Protein AF-A0A6C0JHZ0-F1 (afdb_monomer)

Nearest PDB structures (foldseek):
  8s8e-assembly1_L  TM=6.177E-01  e=4.675E-04  Kluyveromyces lactis NRRL Y-1140
  8y39-assembly1_q  TM=6.077E-01  e=3.899E-04  Staphylococcus aureus
  6xu7-assembly1_AL  TM=5.318E-01  e=2.000E-03  Drosophila melanogaster
  5x8r-assembly1_q  TM=5.947E-01  e=1.026E-02  Spinacia oleracea
  1txy-assembly1_B  TM=5.023E-01  e=8.541E-02  Escherichia coli

Organism: NCBI:txid1070528

Foldseek 3Di:
DDDDPDDDDPVVVPVPDDDPLVVQQVVVLVVVLVCLLVVHDPPQKFKWFFAADPDPQKTWTWAWDFDQDPNDTDIDIDIFIAHEDPSCDDDPVVPFDDDHGWIFMWGQPVDPPHRIYTDHTDDPVSVVSCCVSCVVGDCVRNDGDPVPPQDPVNDDDDPDPPPPPPPPD

InterPro domains:
  IPR012340 Nucleic acid-binding, OB-fold [G3DSA:2.40.50.140] (2-169)

Structure (mmCIF, N/CA/C/O backbone):
data_AF-A0A6C0JHZ0-F1
#
_entry.id   AF-A0A6C0JHZ0-F1
#
loop_
_atom_site.group_PDB
_atom_site.id
_atom_site.type_symbol
_atom_site.label_atom_id
_atom_site.label_alt_id
_atom_site.label_comp_id
_atom_site.label_asym_id
_atom_site.label_entity_id
_atom_site.label_seq_id
_atom_site.pdbx_PDB_ins_code
_atom_site.Cartn_x
_atom_site.Cartn_y
_atom_site.Cartn_z
_atom_site.occupancy
_atom_site.B_iso_or_equiv
_atom_site.auth_seq_id
_atom_site.auth_comp_id
_atom_site.auth_asym_id
_atom_site.auth_atom_id
_atom_site.pdbx_PDB_model_num
ATOM 1 N N . MET A 1 1 ? 53.288 20.118 -14.258 1.00 42.56 1 MET A N 1
ATOM 2 C CA . MET A 1 1 ? 52.007 20.387 -13.566 1.00 42.56 1 MET A CA 1
ATOM 3 C C . MET A 1 1 ? 51.291 19.059 -13.342 1.00 42.56 1 MET A C 1
ATOM 5 O O . MET A 1 1 ? 51.153 18.328 -14.320 1.00 42.56 1 MET A O 1
ATOM 9 N N . PRO A 1 2 ? 50.898 18.695 -12.109 1.00 47.47 2 PRO A N 1
ATOM 10 C CA . PRO A 1 2 ? 50.204 17.434 -11.845 1.00 47.47 2 PRO A CA 1
ATOM 11 C C . PRO A 1 2 ? 48.758 17.511 -12.356 1.00 47.47 2 PRO A C 1
ATOM 13 O O . PRO A 1 2 ? 48.096 18.534 -12.183 1.00 47.47 2 PRO A O 1
ATOM 16 N N . ARG A 1 3 ? 48.266 16.450 -13.009 1.00 51.88 3 ARG A N 1
ATOM 17 C CA . ARG A 1 3 ? 46.873 16.362 -13.479 1.00 51.88 3 ARG A CA 1
ATOM 18 C C . ARG A 1 3 ? 45.949 16.047 -12.304 1.00 51.88 3 ARG A C 1
ATOM 20 O O . ARG A 1 3 ? 46.186 15.097 -11.568 1.00 51.88 3 ARG A O 1
ATOM 27 N N . ASN A 1 4 ? 44.894 16.847 -12.177 1.00 50.31 4 ASN A N 1
ATOM 28 C CA . ASN A 1 4 ? 43.811 16.673 -11.219 1.00 50.31 4 ASN A CA 1
ATOM 29 C C . ASN A 1 4 ? 43.143 15.296 -11.418 1.00 50.31 4 ASN A C 1
ATOM 31 O O . ASN A 1 4 ? 42.523 15.046 -12.450 1.00 50.31 4 ASN A O 1
ATOM 35 N N . THR A 1 5 ? 43.311 14.396 -10.450 1.00 59.06 5 THR A N 1
ATOM 36 C CA . THR A 1 5 ? 42.735 13.040 -10.413 1.00 59.06 5 THR A CA 1
ATOM 37 C C . THR A 1 5 ? 41.364 12.988 -9.737 1.00 59.06 5 THR A C 1
ATOM 39 O O . THR A 1 5 ? 40.782 11.909 -9.617 1.00 59.06 5 THR A O 1
ATOM 42 N N . THR A 1 6 ? 40.799 14.131 -9.338 1.00 57.66 6 THR A N 1
ATOM 43 C CA . THR A 1 6 ? 39.546 14.171 -8.583 1.00 57.66 6 THR A CA 1
ATOM 44 C C . THR A 1 6 ? 38.422 14.801 -9.400 1.00 57.66 6 THR A C 1
ATOM 46 O O . THR A 1 6 ? 38.334 16.013 -9.542 1.00 57.66 6 THR A O 1
ATOM 49 N N . GLY A 1 7 ? 37.541 13.927 -9.897 1.00 58.19 7 GLY A N 1
ATOM 50 C CA . GLY A 1 7 ? 36.092 14.140 -9.924 1.00 58.19 7 GLY A CA 1
ATOM 51 C C . GLY A 1 7 ? 35.540 15.229 -10.845 1.00 58.19 7 GLY A C 1
ATOM 52 O O . GLY A 1 7 ? 35.492 16.397 -10.485 1.00 58.19 7 GLY A O 1
ATOM 53 N N . GLY A 1 8 ? 34.961 14.813 -11.974 1.00 51.97 8 GLY A N 1
ATOM 54 C CA . GLY A 1 8 ? 34.095 15.700 -12.752 1.00 51.97 8 GLY A CA 1
ATOM 55 C C . GLY A 1 8 ? 33.706 15.196 -14.135 1.00 51.97 8 GLY A C 1
ATOM 56 O O . GLY A 1 8 ? 33.714 15.982 -15.072 1.00 51.97 8 GLY A O 1
ATOM 57 N N . SER A 1 9 ? 33.385 13.909 -14.315 1.00 51.22 9 SER A N 1
ATOM 58 C CA . SER A 1 9 ? 32.715 13.490 -15.551 1.00 51.22 9 SER A CA 1
ATOM 59 C C . SER A 1 9 ? 31.204 13.495 -15.321 1.00 51.22 9 SER A C 1
ATOM 61 O O . SER A 1 9 ? 30.687 12.779 -14.461 1.00 51.22 9 SER A O 1
ATOM 63 N N . GLY A 1 10 ? 30.473 14.287 -16.111 1.00 48.72 10 GLY A N 1
ATOM 64 C CA . GLY A 1 10 ? 29.002 14.319 -16.137 1.00 48.72 10 GLY A CA 1
ATOM 65 C C . GLY A 1 10 ? 28.339 12.965 -16.445 1.00 48.72 10 GLY A C 1
ATOM 66 O O . GLY A 1 10 ? 27.123 12.847 -16.402 1.00 48.72 10 GLY A O 1
ATOM 67 N N . HIS A 1 11 ? 29.131 11.919 -16.694 1.00 50.12 11 HIS A N 1
ATOM 68 C CA . HIS A 1 11 ? 28.688 10.531 -16.787 1.00 50.12 11 HIS A CA 1
ATOM 69 C C . HIS A 1 11 ? 28.458 9.857 -15.423 1.00 50.12 11 HIS A C 1
ATOM 71 O O . HIS A 1 11 ? 27.761 8.846 -15.361 1.00 50.12 11 HIS A O 1
ATOM 77 N N . ARG A 1 12 ? 29.015 10.384 -14.320 1.00 50.22 12 ARG A N 1
ATOM 78 C CA . ARG A 1 12 ? 28.807 9.833 -12.964 1.00 50.22 12 ARG A CA 1
ATOM 79 C C . ARG A 1 12 ? 27.620 10.461 -12.228 1.00 50.22 12 ARG A C 1
ATOM 81 O O . ARG A 1 12 ? 27.081 9.823 -11.329 1.00 50.22 12 ARG A O 1
ATOM 88 N N . SER A 1 13 ? 27.187 11.664 -12.613 1.00 50.72 13 SER A N 1
ATOM 89 C CA . SER A 1 13 ? 26.105 12.393 -11.931 1.00 50.72 13 SER A CA 1
ATOM 90 C C . SER A 1 13 ? 24.723 11.761 -12.125 1.00 50.72 13 SER A C 1
ATOM 92 O O . SER A 1 13 ? 23.864 11.912 -11.264 1.00 50.72 13 SER A O 1
ATOM 94 N N . GLN A 1 14 ? 24.514 10.991 -13.199 1.00 53.16 14 GLN A N 1
ATOM 95 C CA . GLN A 1 14 ? 23.257 10.263 -13.420 1.00 53.16 14 GLN A CA 1
ATOM 96 C C . GLN A 1 14 ? 23.182 8.903 -12.712 1.00 53.16 14 GLN A C 1
ATOM 98 O O . GLN A 1 14 ? 22.139 8.255 -12.749 1.00 53.16 14 GLN A O 1
ATOM 103 N N . ARG A 1 15 ? 24.259 8.435 -12.066 1.00 53.78 15 ARG A N 1
ATOM 104 C CA . ARG A 1 15 ? 24.297 7.065 -11.529 1.00 53.78 15 ARG A CA 1
ATOM 105 C C . ARG A 1 15 ? 23.585 6.898 -10.178 1.00 53.78 15 ARG A C 1
ATOM 107 O O . ARG A 1 15 ? 23.255 5.771 -9.837 1.00 53.78 15 ARG A O 1
ATOM 114 N N . ASN A 1 16 ? 23.297 7.997 -9.472 1.00 58.81 16 ASN A N 1
ATOM 115 C CA . ASN A 1 16 ? 22.643 7.995 -8.152 1.00 58.81 16 ASN A CA 1
ATOM 116 C C . ASN A 1 16 ? 21.269 8.692 -8.139 1.00 58.81 16 ASN A C 1
ATOM 118 O O . ASN A 1 16 ? 20.768 9.046 -7.075 1.00 58.81 16 ASN A O 1
ATOM 122 N N . SER A 1 17 ? 20.658 8.948 -9.298 1.00 68.25 17 SER A N 1
ATOM 123 C CA . SER A 1 17 ? 19.322 9.546 -9.324 1.00 68.25 17 SER A CA 1
ATOM 124 C C . SER A 1 17 ? 18.253 8.465 -9.188 1.00 68.25 17 SER A C 1
ATOM 126 O O . SER A 1 17 ? 18.202 7.547 -10.007 1.00 68.25 17 SER A O 1
ATOM 128 N N . GLU A 1 18 ? 17.380 8.610 -8.195 1.00 78.69 18 GLU A N 1
ATOM 129 C CA . GLU A 1 18 ? 16.192 7.774 -8.016 1.00 78.69 18 GLU A CA 1
ATOM 130 C C . GLU A 1 18 ? 15.361 7.736 -9.309 1.00 78.69 18 GLU A C 1
ATOM 132 O O . GLU A 1 18 ? 15.097 8.784 -9.920 1.00 78.69 18 GLU A O 1
ATOM 137 N N . SER A 1 19 ? 14.946 6.541 -9.741 1.00 83.88 19 SER A N 1
ATOM 138 C CA . SER A 1 19 ? 14.165 6.424 -10.968 1.00 83.88 19 SER A CA 1
ATOM 139 C C . SER A 1 19 ? 12.798 7.088 -10.839 1.00 83.88 19 SER A C 1
ATOM 141 O O . SER A 1 19 ? 12.176 7.146 -9.777 1.00 83.88 19 SER A O 1
ATOM 143 N N . ASN A 1 20 ? 12.268 7.543 -11.975 1.00 84.94 20 ASN A N 1
ATOM 144 C CA . ASN A 1 20 ? 10.932 8.138 -12.033 1.00 84.94 20 ASN A CA 1
ATOM 145 C C . ASN A 1 20 ? 9.835 7.189 -11.525 1.00 84.94 20 ASN A C 1
ATOM 147 O O . ASN A 1 20 ? 8.789 7.653 -11.072 1.00 84.94 20 ASN A O 1
ATOM 151 N N . LYS A 1 21 ? 10.056 5.869 -11.592 1.00 85.25 21 LYS A N 1
ATOM 152 C CA . LYS A 1 21 ? 9.122 4.863 -11.077 1.00 85.25 21 LYS A CA 1
ATOM 153 C C . LYS A 1 21 ? 9.071 4.882 -9.557 1.00 85.25 21 LYS A C 1
ATOM 155 O O . LYS A 1 21 ? 7.968 4.945 -9.023 1.00 85.25 21 LYS A O 1
ATOM 160 N N . THR A 1 22 ? 10.223 4.912 -8.894 1.00 88.88 22 THR A N 1
ATOM 161 C CA . THR A 1 22 ? 10.301 5.023 -7.432 1.00 88.88 22 THR A CA 1
ATOM 162 C C . THR A 1 22 ? 9.737 6.353 -6.956 1.00 88.88 22 THR A C 1
ATOM 164 O O . THR A 1 22 ? 8.853 6.350 -6.110 1.00 88.88 22 THR A O 1
ATOM 167 N N . LYS A 1 23 ? 10.084 7.470 -7.611 1.00 89.94 23 LYS A N 1
ATOM 168 C CA . LYS A 1 23 ? 9.500 8.789 -7.301 1.00 89.94 23 LYS A CA 1
ATOM 169 C C . LYS A 1 23 ? 7.978 8.792 -7.398 1.00 89.94 23 LYS A C 1
ATOM 171 O O . LYS A 1 23 ? 7.287 9.286 -6.516 1.00 89.94 23 LYS A O 1
ATOM 176 N N . THR A 1 24 ? 7.446 8.222 -8.480 1.00 90.56 24 THR A N 1
ATOM 177 C CA . THR A 1 24 ? 5.995 8.127 -8.687 1.00 90.56 24 THR A CA 1
ATOM 178 C C . THR A 1 24 ? 5.346 7.217 -7.646 1.00 90.56 24 THR A C 1
ATOM 180 O O . THR A 1 24 ? 4.267 7.535 -7.165 1.00 90.56 24 THR A O 1
ATOM 183 N N . ASN A 1 25 ? 5.980 6.093 -7.309 1.00 92.94 25 ASN A N 1
ATOM 184 C CA . ASN A 1 25 ? 5.518 5.173 -6.273 1.00 92.94 25 ASN A CA 1
ATOM 185 C C . ASN A 1 25 ? 5.468 5.856 -4.901 1.00 92.94 25 ASN A C 1
ATOM 187 O O . ASN A 1 25 ? 4.426 5.836 -4.253 1.00 92.94 25 ASN A O 1
ATOM 191 N N . ASN A 1 26 ? 6.564 6.510 -4.511 1.00 93.50 26 ASN A N 1
ATOM 192 C CA . ASN A 1 26 ? 6.678 7.221 -3.246 1.00 93.50 26 ASN A CA 1
ATOM 193 C C . ASN A 1 26 ? 5.632 8.328 -3.152 1.00 93.50 26 ASN A C 1
ATOM 195 O O . ASN A 1 26 ? 4.918 8.376 -2.163 1.00 93.50 26 ASN A O 1
ATOM 199 N N . LYS A 1 27 ? 5.422 9.093 -4.233 1.00 94.88 27 LYS A N 1
ATOM 200 C CA . LYS A 1 27 ? 4.388 10.132 -4.293 1.00 94.88 27 LYS A CA 1
ATOM 201 C C . LYS A 1 27 ? 2.982 9.620 -3.955 1.00 94.88 27 LYS A C 1
ATOM 203 O O . LYS A 1 27 ? 2.238 10.345 -3.311 1.00 94.88 27 LYS A O 1
ATOM 208 N N . PHE A 1 28 ? 2.597 8.414 -4.388 1.00 94.50 28 PHE A N 1
ATOM 209 C CA . PHE A 1 28 ? 1.278 7.860 -4.040 1.00 94.50 28 PHE A CA 1
ATOM 210 C C . PHE A 1 28 ? 1.153 7.556 -2.548 1.00 94.50 28 PHE A C 1
ATOM 212 O O . PHE A 1 28 ? 0.123 7.856 -1.955 1.00 94.50 28 PHE A O 1
ATOM 219 N N . ASN A 1 29 ? 2.191 6.974 -1.950 1.00 96.00 29 ASN A N 1
ATOM 220 C CA . ASN A 1 29 ? 2.174 6.654 -0.526 1.00 96.00 29 ASN A CA 1
ATOM 221 C C . ASN A 1 29 ? 2.272 7.921 0.325 1.00 96.00 29 ASN A C 1
ATOM 223 O O . ASN A 1 29 ? 1.539 8.049 1.293 1.00 96.00 29 ASN A O 1
ATOM 227 N N . ASP A 1 30 ? 3.148 8.858 -0.042 1.00 95.94 30 ASP A N 1
ATOM 228 C CA . ASP A 1 30 ? 3.326 10.114 0.687 1.00 95.94 30 ASP A CA 1
ATOM 229 C C . ASP A 1 30 ? 2.040 10.946 0.647 1.00 95.94 30 ASP A C 1
ATOM 231 O O . ASP A 1 30 ? 1.626 11.440 1.686 1.00 95.94 30 ASP A O 1
ATOM 235 N N . ALA A 1 31 ? 1.355 11.002 -0.504 1.00 95.62 31 ALA A N 1
ATOM 236 C CA . ALA A 1 31 ? 0.048 11.651 -0.610 1.00 95.62 31 ALA A CA 1
ATOM 237 C C . ALA A 1 31 ? -0.983 11.027 0.340 1.00 95.62 31 ALA A C 1
ATOM 239 O O . ALA A 1 31 ? -1.628 11.757 1.076 1.00 95.62 31 ALA A O 1
ATOM 240 N N . LEU A 1 32 ? -1.079 9.692 0.401 1.00 95.25 32 LEU A N 1
ATOM 241 C CA . LEU A 1 32 ? -1.961 9.028 1.367 1.00 95.25 32 LEU A CA 1
ATOM 242 C C . LEU A 1 32 ? -1.594 9.385 2.813 1.00 95.25 32 LEU A C 1
ATOM 244 O O . LEU A 1 32 ? -2.472 9.654 3.621 1.00 95.25 32 LEU A O 1
ATOM 248 N N . LEU A 1 33 ? -0.307 9.337 3.164 1.00 94.88 33 LEU A N 1
ATOM 249 C CA . LEU A 1 33 ? 0.144 9.633 4.525 1.00 94.88 33 LEU A CA 1
ATOM 250 C C . LEU A 1 33 ? -0.165 11.077 4.919 1.00 94.88 33 LEU A C 1
ATOM 252 O O . LEU A 1 33 ? -0.548 11.327 6.059 1.00 94.88 33 LEU A O 1
ATOM 256 N N . ASP A 1 34 ? -0.003 12.008 3.982 1.00 95.31 34 ASP A N 1
ATOM 257 C CA . ASP A 1 34 ? -0.331 13.413 4.180 1.00 95.31 34 ASP A CA 1
ATOM 258 C C . ASP A 1 34 ? -1.853 13.616 4.286 1.00 95.31 34 ASP A C 1
ATOM 260 O O . ASP A 1 34 ? -2.293 14.347 5.171 1.00 95.31 34 ASP A O 1
ATOM 264 N N . ASP A 1 35 ? -2.652 12.919 3.471 1.00 94.50 35 ASP A N 1
ATOM 265 C CA . ASP A 1 35 ? -4.119 12.938 3.538 1.00 94.50 35 ASP A CA 1
ATOM 266 C C . ASP A 1 35 ? -4.622 12.413 4.893 1.00 94.50 35 ASP A C 1
ATOM 268 O O . ASP A 1 35 ? -5.453 13.055 5.531 1.00 94.50 35 ASP A O 1
ATOM 272 N N . ILE A 1 36 ? -4.076 11.295 5.389 1.00 92.56 36 ILE A N 1
ATOM 273 C CA . ILE A 1 36 ? -4.418 10.755 6.718 1.00 92.56 36 ILE A CA 1
ATOM 274 C C . ILE A 1 36 ? -4.041 11.755 7.818 1.00 92.56 36 ILE A C 1
ATOM 276 O O . ILE A 1 36 ? -4.829 11.985 8.732 1.00 92.56 36 ILE A O 1
ATOM 280 N N . LEU A 1 37 ? -2.854 12.367 7.734 1.00 92.50 37 LEU A N 1
ATOM 281 C CA . LEU A 1 37 ? -2.389 13.342 8.724 1.00 92.50 37 LEU A CA 1
ATOM 282 C C . LEU A 1 37 ? -3.266 14.604 8.763 1.00 92.50 37 LEU A C 1
ATOM 284 O O . LEU A 1 37 ? -3.399 15.228 9.812 1.00 92.50 37 LEU A O 1
ATOM 288 N N . GLN A 1 38 ? -3.841 14.985 7.624 1.00 93.88 38 GLN A N 1
ATOM 289 C CA . GLN A 1 38 ? -4.752 16.123 7.492 1.00 93.88 38 GLN A CA 1
ATOM 290 C C . GLN A 1 38 ? -6.221 15.752 7.747 1.00 93.88 38 GLN A C 1
ATOM 292 O O . GLN A 1 38 ? -7.089 16.601 7.555 1.00 93.88 38 GLN A O 1
ATOM 297 N N . GLU A 1 39 ? -6.504 14.509 8.152 1.00 87.25 39 GLU A N 1
ATOM 298 C CA . GLU A 1 39 ? -7.861 13.967 8.317 1.00 87.25 39 GLU A CA 1
ATOM 299 C C . GLU A 1 39 ? -8.723 14.108 7.044 1.00 87.25 39 GLU A C 1
ATOM 301 O O . GLU A 1 39 ? -9.950 14.220 7.096 1.00 87.25 39 GLU A O 1
ATOM 306 N N . ALA A 1 40 ? -8.081 14.098 5.872 1.00 86.38 40 ALA A N 1
ATOM 307 C CA . ALA A 1 40 ? -8.763 14.106 4.589 1.00 86.38 40 ALA A CA 1
ATOM 308 C C . ALA A 1 40 ? -9.415 12.740 4.313 1.00 86.38 40 ALA A C 1
ATOM 310 O O . ALA A 1 40 ? -8.948 11.685 4.753 1.00 86.38 40 ALA A O 1
ATOM 311 N N . GLY A 1 41 ? -10.515 12.752 3.555 1.00 82.00 41 GLY A N 1
ATOM 312 C CA . GLY A 1 41 ? -11.234 11.532 3.191 1.00 82.00 41 GLY A CA 1
ATOM 313 C C . GLY A 1 41 ? -10.370 10.599 2.339 1.00 82.00 41 GLY A C 1
ATOM 314 O O . GLY A 1 41 ? -9.952 10.963 1.242 1.00 82.00 41 GLY A O 1
ATOM 315 N N . THR A 1 42 ? -10.140 9.379 2.827 1.00 86.25 42 THR A N 1
ATOM 316 C CA . THR A 1 42 ? -9.355 8.325 2.151 1.00 86.25 42 THR A CA 1
ATOM 317 C C . THR A 1 42 ? -10.240 7.162 1.692 1.00 86.25 42 THR A C 1
ATOM 319 O O . THR A 1 42 ? -9.844 5.995 1.692 1.00 86.25 42 THR A O 1
ATOM 322 N N . ASP A 1 43 ? -11.469 7.484 1.284 1.00 87.81 43 ASP A N 1
ATOM 323 C CA . ASP A 1 43 ? -12.483 6.496 0.931 1.00 87.81 43 ASP A CA 1
ATOM 324 C C . ASP A 1 43 ? -12.026 5.582 -0.214 1.00 87.81 43 ASP A C 1
ATOM 326 O O . ASP A 1 43 ? -11.575 6.020 -1.275 1.00 87.81 43 ASP A O 1
ATOM 330 N N . GLY A 1 44 ? -12.171 4.274 -0.000 1.00 89.75 44 GLY A N 1
ATOM 331 C CA . GLY A 1 44 ? -11.833 3.260 -0.995 1.00 89.75 44 GLY A CA 1
ATOM 332 C C . GLY A 1 44 ? -10.336 2.977 -1.140 1.00 89.75 44 GLY A C 1
ATOM 333 O O . GLY A 1 44 ? -9.966 2.215 -2.035 1.00 89.75 44 GLY A O 1
ATOM 334 N N . VAL A 1 45 ? -9.475 3.531 -0.283 1.00 93.88 45 VAL A N 1
ATOM 335 C CA . VAL A 1 45 ? -8.036 3.251 -0.276 1.00 93.88 45 VAL A CA 1
ATOM 336 C C . VAL A 1 45 ? -7.631 2.589 1.040 1.00 93.88 45 VAL A C 1
ATOM 338 O O . VAL A 1 45 ? -8.024 3.014 2.118 1.00 93.88 45 VAL A O 1
ATOM 341 N N . PHE A 1 46 ? -6.837 1.525 0.952 1.00 95.06 46 PHE A N 1
ATOM 342 C CA . PHE A 1 46 ? -6.479 0.668 2.077 1.00 95.06 46 PHE A CA 1
ATOM 343 C C . PHE A 1 46 ? -4.993 0.326 2.046 1.00 95.06 46 PHE A C 1
ATOM 345 O O . PHE A 1 46 ? -4.388 0.191 0.979 1.00 95.06 46 PHE A O 1
ATOM 352 N N . VAL A 1 47 ? -4.405 0.130 3.224 1.00 95.94 47 VAL A N 1
ATOM 353 C CA . VAL A 1 47 ? -3.060 -0.438 3.356 1.00 95.94 47 VAL A CA 1
ATOM 354 C C . VAL A 1 47 ? -3.195 -1.946 3.516 1.00 95.94 47 VAL A C 1
ATOM 356 O O . VAL A 1 47 ? -3.931 -2.425 4.377 1.00 95.94 47 VAL A O 1
ATOM 359 N N . ALA A 1 48 ? -2.506 -2.696 2.663 1.00 96.88 48 ALA A N 1
ATOM 360 C CA . ALA A 1 48 ? -2.623 -4.144 2.591 1.00 96.88 48 ALA A CA 1
ATOM 361 C C . ALA A 1 48 ? -1.251 -4.820 2.599 1.00 96.88 48 ALA A C 1
ATOM 363 O O . ALA A 1 48 ? -0.252 -4.239 2.182 1.00 96.88 48 ALA A O 1
ATOM 364 N N . ARG A 1 49 ? -1.211 -6.085 3.010 1.00 96.44 49 ARG A N 1
ATOM 365 C CA . ARG A 1 49 ? -0.042 -6.959 2.907 1.00 96.44 49 ARG A CA 1
ATOM 366 C C . ARG A 1 49 ? -0.226 -7.942 1.763 1.00 96.44 49 ARG A C 1
ATOM 368 O O . ARG A 1 49 ? -1.279 -8.559 1.635 1.00 96.44 49 ARG A O 1
ATOM 375 N N . VAL A 1 50 ? 0.801 -8.141 0.947 1.00 95.94 50 VAL A N 1
ATOM 376 C CA . VAL A 1 50 ? 0.797 -9.199 -0.071 1.00 95.94 50 VAL A CA 1
ATOM 377 C C . VAL A 1 50 ? 0.999 -10.559 0.601 1.00 95.94 50 VAL A C 1
ATOM 379 O O . VAL A 1 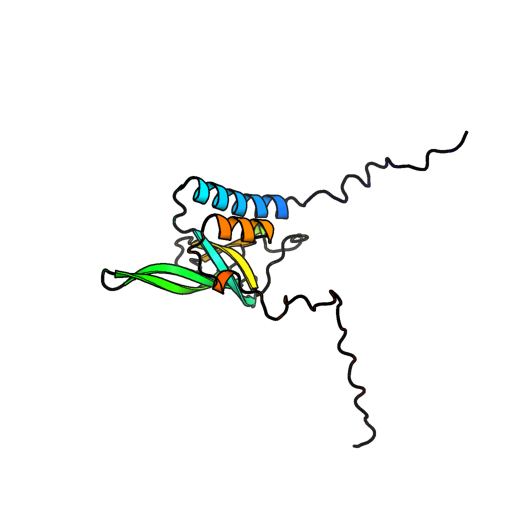50 ? 2.022 -10.788 1.242 1.00 95.94 50 VAL A O 1
ATOM 382 N N . MET A 1 51 ? 0.045 -11.474 0.432 1.00 95.06 51 MET A N 1
ATOM 383 C CA . MET A 1 51 ? 0.070 -12.815 1.033 1.00 95.06 51 MET A CA 1
ATOM 384 C C . MET A 1 51 ? 0.670 -13.863 0.102 1.00 95.06 51 MET A C 1
ATOM 386 O O . MET A 1 51 ? 1.471 -14.689 0.526 1.00 95.06 51 MET A O 1
ATOM 390 N N . ARG A 1 52 ? 0.300 -13.832 -1.182 1.00 93.19 52 ARG A N 1
ATOM 391 C CA . ARG A 1 52 ? 0.838 -14.745 -2.200 1.00 93.19 52 ARG A CA 1
ATOM 392 C C . ARG A 1 52 ? 0.769 -14.143 -3.596 1.00 93.19 52 ARG A C 1
ATOM 394 O O . ARG A 1 52 ? -0.049 -13.269 -3.889 1.00 93.19 52 ARG A O 1
ATOM 401 N N . ARG A 1 53 ? 1.627 -14.643 -4.485 1.00 93.88 53 ARG A N 1
ATOM 402 C CA . ARG A 1 53 ? 1.612 -14.327 -5.920 1.00 93.88 53 ARG A CA 1
ATOM 403 C C . ARG A 1 53 ? 0.710 -15.330 -6.643 1.00 93.88 53 ARG A C 1
ATOM 405 O O . ARG A 1 53 ? 0.892 -16.529 -6.479 1.00 93.88 53 ARG A O 1
ATOM 412 N N . LEU A 1 54 ? -0.225 -14.845 -7.461 1.00 92.88 54 LEU A N 1
ATOM 413 C CA . LEU A 1 54 ? -1.146 -15.691 -8.241 1.00 92.88 54 LEU A CA 1
ATOM 414 C C . LEU A 1 54 ? -0.714 -15.852 -9.711 1.00 92.88 54 LEU A C 1
ATOM 416 O O . LEU A 1 54 ? -1.305 -16.628 -10.453 1.00 92.88 54 LEU A O 1
ATOM 420 N N . GLY A 1 55 ? 0.318 -15.120 -10.141 1.00 88.19 55 GLY A N 1
ATOM 421 C CA . GLY A 1 55 ? 0.780 -15.085 -11.532 1.00 88.19 55 GLY A CA 1
ATOM 422 C C . GLY A 1 55 ? 0.184 -13.920 -12.329 1.00 88.19 55 GLY A C 1
ATOM 423 O O . GLY A 1 55 ? -0.687 -13.195 -11.855 1.00 88.19 55 GLY A O 1
ATOM 424 N N . SER A 1 56 ? 0.712 -13.661 -13.531 1.00 87.25 56 SER A N 1
ATOM 425 C CA . SER A 1 56 ? 0.214 -12.612 -14.452 1.00 87.25 56 SER A CA 1
ATOM 426 C C . SER A 1 56 ? 0.095 -11.200 -13.840 1.00 87.25 56 SER A C 1
ATOM 428 O O . SER A 1 56 ? -0.751 -10.386 -14.225 1.00 87.25 56 SER A O 1
ATOM 430 N N . GLY A 1 57 ? 0.955 -10.895 -12.861 1.00 88.38 57 GLY A N 1
ATOM 431 C CA . GLY A 1 57 ? 0.951 -9.636 -12.108 1.00 88.38 57 GLY A CA 1
ATOM 432 C C . GLY A 1 57 ? -0.229 -9.479 -11.141 1.00 88.38 57 GLY A C 1
ATOM 433 O O . GLY A 1 57 ? -0.526 -8.353 -10.739 1.00 88.38 57 GLY A O 1
ATOM 434 N N . MET A 1 58 ? -0.939 -10.560 -10.831 1.00 92.81 58 MET A N 1
ATOM 435 C CA . MET A 1 58 ? -2.001 -10.623 -9.833 1.00 92.81 58 MET A CA 1
ATOM 436 C C . MET A 1 58 ? -1.448 -11.175 -8.518 1.00 92.81 58 MET A C 1
ATOM 438 O O . MET A 1 58 ? -0.606 -12.078 -8.504 1.00 92.81 58 MET A O 1
ATOM 442 N N . MET A 1 59 ? -1.905 -10.599 -7.415 1.00 95.44 59 MET A N 1
ATOM 443 C CA . MET A 1 59 ? -1.482 -10.955 -6.067 1.00 95.44 59 MET A CA 1
ATOM 444 C C . MET A 1 59 ? -2.706 -11.072 -5.171 1.00 95.44 59 MET A C 1
ATOM 446 O O . MET A 1 59 ? -3.717 -10.412 -5.411 1.00 95.44 59 MET A O 1
ATOM 450 N N . GLU A 1 60 ? -2.608 -11.914 -4.152 1.00 96.19 60 GLU A N 1
ATOM 451 C CA . GLU A 1 60 ? -3.570 -11.932 -3.061 1.00 96.19 60 GLU A CA 1
ATOM 452 C C . GLU A 1 60 ? -3.088 -10.982 -1.967 1.00 96.19 60 GLU A C 1
ATOM 454 O O . GLU A 1 60 ? -1.944 -11.075 -1.512 1.00 96.19 60 GLU A O 1
ATOM 459 N N . CYS A 1 61 ? -3.954 -10.058 -1.571 1.00 96.62 61 CYS A N 1
ATOM 460 C CA . CYS A 1 61 ? -3.679 -9.034 -0.580 1.00 96.62 61 CYS A CA 1
ATOM 461 C C . CYS A 1 61 ? -4.600 -9.210 0.624 1.00 96.62 61 CYS A C 1
ATOM 463 O O . CYS A 1 61 ? -5.805 -9.395 0.463 1.00 96.62 61 CYS A O 1
ATOM 465 N N . PHE A 1 62 ? -4.018 -9.116 1.813 1.00 96.50 62 PHE A N 1
ATOM 466 C CA . PHE A 1 62 ? -4.708 -9.089 3.091 1.00 96.50 62 PHE A CA 1
ATOM 467 C C . PHE A 1 62 ? -4.807 -7.650 3.596 1.00 96.50 62 PHE A C 1
ATOM 469 O O . PHE A 1 62 ? -3.798 -6.947 3.643 1.00 96.50 62 PHE A O 1
ATOM 476 N N . PHE A 1 63 ? -5.995 -7.222 4.002 1.00 95.56 63 PHE A N 1
ATOM 477 C CA . PHE A 1 63 ? -6.203 -5.966 4.717 1.00 95.56 63 PHE A CA 1
ATOM 478 C C . PHE A 1 63 ? -7.382 -6.098 5.676 1.00 95.56 63 PHE A C 1
ATOM 480 O O . PHE A 1 63 ? -8.157 -7.052 5.600 1.00 95.56 63 PHE A O 1
ATOM 487 N N . VAL A 1 64 ? -7.502 -5.135 6.582 1.00 92.50 64 VAL A N 1
ATOM 488 C CA . VAL A 1 64 ? -8.597 -5.062 7.546 1.00 92.50 64 VAL A CA 1
ATOM 489 C C . VAL A 1 64 ? -9.422 -3.827 7.229 1.00 92.50 64 VAL A C 1
ATOM 491 O O . VAL A 1 64 ? -8.869 -2.752 6.996 1.00 92.50 64 VAL A O 1
ATOM 494 N N . GLN A 1 65 ? -10.739 -3.989 7.198 1.00 89.81 65 GLN A N 1
ATOM 495 C CA . GLN A 1 65 ? -11.680 -2.904 6.959 1.00 89.81 65 GLN A CA 1
ATOM 496 C C . GLN A 1 65 ? -12.793 -2.950 8.001 1.00 89.81 65 GLN A C 1
ATOM 498 O O . GLN A 1 65 ? -13.244 -4.024 8.394 1.00 89.81 65 GLN A O 1
ATOM 503 N N . GLU A 1 66 ? -13.254 -1.779 8.430 1.00 86.88 66 GLU A N 1
ATOM 504 C CA . GLU A 1 66 ? -14.465 -1.669 9.231 1.00 86.88 66 GLU A CA 1
ATOM 505 C C . GLU A 1 66 ? -15.694 -1.899 8.336 1.00 86.88 66 GLU A C 1
ATOM 507 O O . GLU A 1 66 ? -15.920 -1.173 7.367 1.00 86.88 66 GLU A O 1
ATOM 512 N N . GLU A 1 67 ? -16.482 -2.924 8.649 1.00 87.06 67 GLU A N 1
ATOM 513 C CA . GLU A 1 67 ? -17.770 -3.193 8.011 1.00 87.06 67 GLU A CA 1
ATOM 514 C C . GLU A 1 67 ? -18.885 -3.188 9.061 1.00 87.06 67 GLU A C 1
ATOM 516 O O . GLU A 1 67 ? -18.700 -3.596 10.213 1.00 87.06 67 GLU A O 1
ATOM 521 N N . GLU A 1 68 ? -20.064 -2.714 8.662 1.00 85.81 68 GLU A N 1
ATOM 522 C CA . GLU A 1 68 ? -21.265 -2.797 9.485 1.00 85.81 68 GLU A CA 1
ATOM 523 C C . GLU A 1 68 ? -21.908 -4.171 9.289 1.00 85.81 68 GLU A C 1
ATOM 525 O O . GLU A 1 68 ? -22.489 -4.468 8.246 1.00 85.81 68 GLU A O 1
ATOM 530 N N . VAL A 1 69 ? -21.793 -5.022 10.306 1.00 80.19 69 VAL A N 1
ATOM 531 C CA . VAL A 1 69 ? -22.421 -6.344 10.341 1.00 80.19 69 VAL A CA 1
ATOM 532 C C . VAL A 1 69 ? -23.446 -6.319 11.465 1.00 80.19 69 VAL A C 1
ATOM 534 O O . VAL A 1 69 ? -23.094 -6.078 12.619 1.00 80.19 69 VAL A O 1
ATOM 537 N N . GLU A 1 70 ? -24.722 -6.534 11.134 1.00 79.94 70 GLU A N 1
ATOM 538 C CA . GLU A 1 70 ? -25.825 -6.560 12.113 1.00 79.94 70 GLU A CA 1
ATOM 539 C C . GLU A 1 70 ? -25.921 -5.275 12.967 1.00 79.94 70 GLU A C 1
ATOM 541 O O . GLU A 1 70 ? -26.065 -5.331 14.190 1.00 79.94 70 GLU A O 1
ATOM 546 N N . HIS A 1 71 ? -25.804 -4.100 12.334 1.00 81.38 71 HIS A N 1
ATOM 547 C CA . HIS A 1 71 ? -25.828 -2.783 12.997 1.00 81.38 71 HIS A CA 1
ATOM 548 C C . HIS A 1 71 ? -24.708 -2.541 14.020 1.00 81.38 71 HIS A C 1
ATOM 550 O O . HIS A 1 71 ? -24.793 -1.644 14.862 1.00 81.38 71 HIS A O 1
ATOM 556 N N . LYS A 1 72 ? -23.633 -3.334 13.961 1.00 83.19 72 LYS A N 1
ATOM 557 C CA . LYS A 1 72 ? -22.419 -3.131 14.749 1.00 83.19 72 LYS A CA 1
ATOM 558 C C . LYS A 1 72 ? -21.232 -2.999 13.813 1.00 83.19 72 LYS A C 1
ATOM 560 O O . LYS A 1 72 ? -21.013 -3.837 12.941 1.00 83.19 72 LYS A O 1
ATOM 565 N N . LYS A 1 73 ? -20.436 -1.958 14.031 1.00 84.12 73 LYS A N 1
ATOM 566 C CA . LYS A 1 73 ? -19.169 -1.793 13.331 1.00 84.12 73 LYS A CA 1
ATOM 567 C C . LYS A 1 73 ? -18.170 -2.822 13.845 1.00 84.12 73 LYS A C 1
ATOM 569 O O . LYS A 1 73 ? -17.957 -2.935 15.056 1.00 84.12 73 LYS A O 1
ATOM 574 N N . ARG A 1 74 ? -17.604 -3.613 12.939 1.00 86.25 74 ARG A N 1
ATOM 575 C CA . ARG A 1 74 ? -16.582 -4.612 13.253 1.00 86.25 74 ARG A CA 1
ATOM 576 C C . ARG A 1 74 ? -15.459 -4.532 12.236 1.00 86.25 74 ARG A C 1
ATOM 578 O O . ARG A 1 74 ? -15.696 -4.326 11.052 1.00 86.25 74 ARG A O 1
ATOM 585 N N . MET A 1 75 ? -14.241 -4.745 12.715 1.00 86.56 75 MET A N 1
ATOM 586 C CA . MET A 1 75 ? -13.091 -4.962 11.849 1.00 86.56 75 MET A CA 1
ATOM 587 C C . MET A 1 75 ? -13.210 -6.351 11.218 1.00 86.56 75 MET A C 1
ATOM 589 O O . MET A 1 75 ? -13.308 -7.350 11.932 1.00 86.56 75 MET A O 1
ATOM 593 N N . VAL A 1 76 ? -13.243 -6.399 9.890 1.00 91.06 76 VAL A N 1
ATOM 594 C CA . VAL A 1 76 ? -13.355 -7.622 9.097 1.00 91.06 76 VAL A CA 1
ATOM 595 C C . VAL A 1 76 ? -12.078 -7.815 8.295 1.00 91.06 76 VAL A C 1
ATOM 597 O O . VAL A 1 76 ? -11.618 -6.923 7.578 1.00 91.06 76 VAL A O 1
ATOM 600 N N . ASP A 1 77 ? -11.531 -9.019 8.403 1.00 93.38 77 ASP A N 1
ATOM 601 C CA . ASP A 1 77 ? -10.390 -9.467 7.618 1.00 93.38 77 ASP A CA 1
ATOM 602 C C . ASP A 1 77 ? -10.824 -9.698 6.162 1.00 93.38 77 ASP A C 1
ATOM 604 O O . ASP A 1 77 ? -11.771 -10.440 5.883 1.00 93.38 77 ASP A O 1
ATOM 608 N N . LYS A 1 78 ? -10.115 -9.085 5.213 1.00 93.56 78 LYS A N 1
ATOM 609 C CA . LYS A 1 78 ? -10.359 -9.241 3.778 1.00 93.56 78 LYS A CA 1
ATOM 610 C C . LYS A 1 78 ? -9.126 -9.801 3.088 1.00 93.56 78 LYS A C 1
ATOM 612 O O . LYS A 1 78 ? -8.030 -9.257 3.193 1.00 93.56 78 LYS A O 1
ATOM 617 N N . LEU A 1 79 ? -9.342 -10.870 2.328 1.00 94.88 79 LEU A N 1
ATOM 618 C CA . LEU A 1 79 ? -8.389 -11.423 1.371 1.00 94.88 79 LEU A CA 1
ATOM 619 C C . LEU A 1 79 ? -8.936 -11.183 -0.027 1.00 94.88 79 LEU A C 1
ATOM 621 O O . LEU A 1 79 ? -10.038 -11.624 -0.354 1.00 94.88 79 LEU A O 1
ATOM 625 N N . VAL A 1 80 ? -8.186 -10.448 -0.841 1.00 94.94 80 VAL A N 1
ATOM 626 C CA . VAL A 1 80 ? -8.651 -10.029 -2.164 1.00 94.94 80 VAL A CA 1
ATOM 627 C C . VAL A 1 80 ? -7.597 -10.246 -3.228 1.00 94.94 80 VAL A C 1
ATOM 629 O O . VAL A 1 80 ? -6.399 -10.125 -2.985 1.00 94.94 80 VAL A O 1
ATOM 632 N N . HIS A 1 81 ? -8.051 -10.529 -4.444 1.00 94.88 81 HIS A N 1
ATOM 633 C CA . HIS A 1 81 ? -7.179 -10.638 -5.603 1.00 94.88 81 HIS A CA 1
ATOM 634 C C . HIS A 1 81 ? -7.054 -9.278 -6.282 1.00 94.88 81 HIS A C 1
ATOM 636 O O . HIS A 1 81 ? -8.043 -8.708 -6.746 1.00 94.88 81 HIS A O 1
ATOM 642 N N . ALA A 1 82 ? -5.830 -8.766 -6.357 1.00 95.44 82 ALA A N 1
ATOM 643 C CA . ALA A 1 82 ? -5.552 -7.441 -6.877 1.00 95.44 82 ALA A CA 1
ATOM 644 C C . ALA A 1 82 ? -4.464 -7.491 -7.965 1.00 95.44 82 ALA A C 1
ATOM 646 O O . ALA A 1 82 ? -3.325 -7.901 -7.709 1.00 95.44 82 ALA A O 1
ATOM 647 N N . PRO A 1 83 ? -4.763 -7.077 -9.210 1.00 94.38 83 PRO A N 1
ATOM 648 C CA . PRO A 1 83 ? -3.736 -6.820 -10.205 1.00 94.38 83 PRO A CA 1
ATOM 649 C C . PRO A 1 83 ? -2.861 -5.613 -9.835 1.00 94.38 83 PRO A C 1
ATOM 651 O O . PRO A 1 83 ? -3.344 -4.564 -9.408 1.00 94.38 83 PRO A O 1
ATOM 654 N N . LEU A 1 84 ? -1.561 -5.722 -10.121 1.00 92.31 84 LEU A N 1
ATOM 655 C CA . LEU A 1 84 ? -0.649 -4.578 -10.164 1.00 92.31 84 LEU A CA 1
ATOM 656 C C . LEU A 1 84 ? -1.124 -3.516 -11.165 1.00 92.31 84 LEU A C 1
ATOM 658 O O . LEU A 1 84 ? -1.484 -3.844 -12.300 1.00 92.31 84 LEU A O 1
ATOM 662 N N . ARG A 1 85 ? -1.031 -2.233 -10.802 1.00 90.38 85 ARG A N 1
ATOM 663 C CA . ARG A 1 85 ? -1.188 -1.122 -11.749 1.00 90.38 85 ARG A CA 1
ATOM 664 C C . ARG A 1 85 ? -0.202 -1.260 -12.911 1.00 90.38 85 ARG A C 1
ATOM 666 O O . ARG A 1 85 ? 0.953 -1.620 -12.712 1.00 90.38 85 ARG A O 1
ATOM 673 N N . GLY A 1 86 ? -0.629 -0.902 -14.125 1.00 85.12 86 GLY A N 1
ATOM 674 C CA . GLY A 1 86 ? 0.196 -1.032 -15.336 1.00 85.12 86 GLY A CA 1
ATOM 675 C C . GLY A 1 86 ? 1.579 -0.377 -15.221 1.00 85.12 86 GLY A C 1
ATOM 676 O O . GLY A 1 86 ? 2.557 -0.933 -15.697 1.00 85.12 86 GLY A O 1
ATOM 677 N N . GLY A 1 87 ? 1.692 0.741 -14.494 1.00 81.06 87 GLY A N 1
ATOM 678 C CA . GLY A 1 87 ? 2.971 1.413 -14.243 1.00 81.06 87 GLY A CA 1
ATOM 679 C C . GLY A 1 87 ? 3.985 0.619 -13.405 1.00 81.06 87 GLY A C 1
ATOM 680 O O . GLY A 1 87 ? 5.167 0.957 -13.475 1.00 81.06 87 GLY A O 1
ATOM 681 N N . LEU A 1 88 ? 3.533 -0.398 -12.662 1.00 82.75 88 LEU A N 1
ATOM 682 C CA . LEU A 1 88 ? 4.330 -1.335 -11.856 1.00 82.75 88 LEU A CA 1
ATOM 683 C C . LEU A 1 88 ? 4.597 -2.663 -12.590 1.00 82.75 88 LEU A C 1
ATOM 685 O O . LEU A 1 88 ? 5.326 -3.520 -12.090 1.00 82.75 88 LEU A O 1
ATOM 689 N N . ARG A 1 89 ? 3.995 -2.851 -13.770 1.00 78.81 89 ARG A N 1
ATOM 690 C CA . ARG A 1 89 ? 4.173 -4.026 -14.628 1.00 78.81 89 ARG A CA 1
ATOM 691 C C . ARG A 1 89 ? 5.146 -3.709 -15.773 1.00 78.81 89 ARG A C 1
ATOM 693 O O . ARG A 1 89 ? 5.263 -2.566 -16.207 1.00 78.81 89 ARG A O 1
ATOM 700 N N . GLY A 1 90 ? 5.800 -4.743 -16.303 1.00 72.69 90 GLY A N 1
ATOM 701 C CA . GLY A 1 90 ? 6.560 -4.677 -17.557 1.00 72.69 90 GLY A CA 1
ATOM 702 C C . GLY A 1 90 ? 8.062 -4.385 -17.433 1.00 72.69 90 GLY A C 1
ATOM 703 O O . GLY A 1 90 ? 8.638 -4.292 -16.346 1.00 72.69 90 GLY A O 1
ATOM 704 N N . ARG A 1 91 ? 8.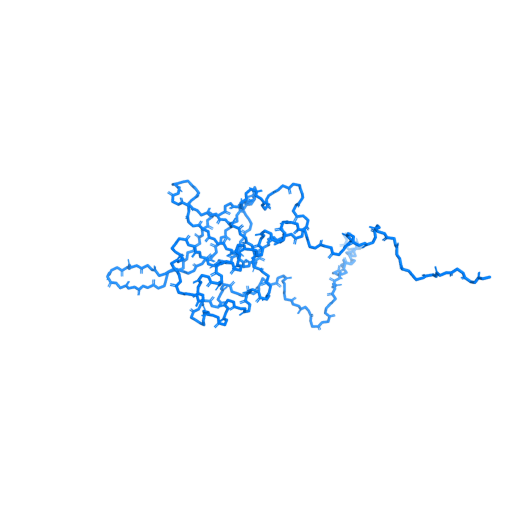714 -4.279 -18.599 1.00 64.25 91 ARG A N 1
ATOM 705 C CA . ARG A 1 91 ? 10.162 -4.062 -18.747 1.00 64.25 91 ARG A CA 1
ATOM 706 C C . ARG A 1 91 ? 10.498 -2.627 -18.320 1.00 64.25 91 ARG A C 1
ATOM 708 O O . ARG A 1 91 ? 10.015 -1.679 -18.925 1.00 64.25 91 ARG A O 1
ATOM 715 N N . GLY A 1 92 ? 11.297 -2.465 -17.263 1.00 66.69 92 GLY A N 1
ATOM 716 C CA . GLY A 1 92 ? 11.640 -1.144 -16.702 1.00 66.69 92 GLY A CA 1
ATOM 717 C C . GLY A 1 92 ? 11.196 -0.905 -15.255 1.00 66.69 92 GLY A C 1
ATOM 718 O O . GLY A 1 92 ? 11.377 0.198 -14.750 1.00 66.69 92 GLY A O 1
ATOM 719 N N . LYS A 1 93 ? 10.678 -1.939 -14.579 1.00 67.81 93 LYS A N 1
ATOM 720 C CA . LYS A 1 93 ? 10.396 -1.981 -13.132 1.00 67.81 93 LYS A CA 1
ATOM 721 C C . LYS A 1 93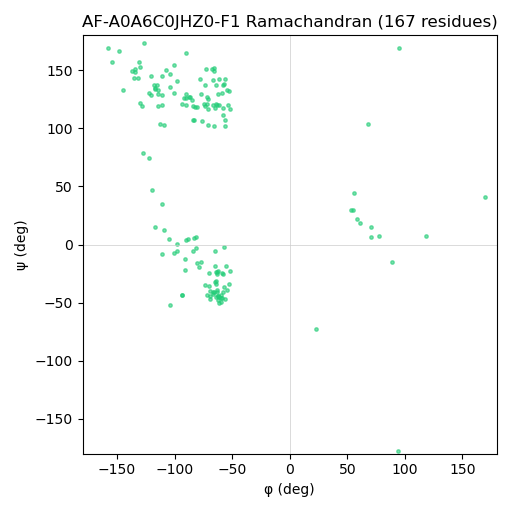 ? 11.579 -1.569 -12.236 1.00 67.81 93 LYS A C 1
ATOM 723 O O . LYS A 1 93 ? 11.320 -1.144 -11.121 1.00 67.81 93 LYS A O 1
ATOM 728 N N . LYS A 1 94 ? 12.816 -1.679 -12.752 1.00 64.81 94 LYS A N 1
ATOM 729 C CA . LYS A 1 94 ? 14.141 -1.382 -12.161 1.00 64.81 94 LYS A CA 1
ATOM 730 C C . LYS A 1 94 ? 14.210 -1.401 -10.630 1.00 64.81 94 LYS A C 1
ATOM 732 O O . LYS A 1 94 ? 14.753 -2.357 -10.093 1.00 64.81 94 LYS A O 1
ATOM 737 N N . ASP A 1 95 ? 13.640 -0.409 -9.959 1.00 77.56 95 ASP A N 1
ATOM 738 C CA . ASP A 1 95 ? 13.851 -0.166 -8.532 1.00 77.56 95 ASP A CA 1
ATOM 739 C C . ASP A 1 95 ? 12.613 -0.436 -7.651 1.00 77.56 95 ASP A C 1
ATOM 741 O O . ASP A 1 95 ? 12.724 -0.405 -6.432 1.00 77.56 95 ASP A O 1
ATOM 745 N N . VAL A 1 96 ? 11.431 -0.701 -8.225 1.00 85.62 96 VAL A N 1
ATOM 746 C CA . VAL A 1 96 ? 10.191 -0.915 -7.451 1.00 85.62 96 VAL A CA 1
ATOM 747 C C . VAL A 1 96 ? 9.787 -2.381 -7.510 1.00 85.62 96 VAL A C 1
ATOM 749 O O . VAL A 1 96 ? 9.237 -2.838 -8.512 1.00 85.62 96 VAL A O 1
ATOM 752 N N . TRP A 1 97 ? 10.038 -3.126 -6.436 1.00 84.56 97 TRP A N 1
ATOM 753 C CA . TRP A 1 97 ? 9.723 -4.551 -6.339 1.00 84.56 97 TRP A CA 1
ATOM 754 C C . TRP A 1 97 ? 8.600 -4.812 -5.347 1.00 84.56 97 TRP A C 1
ATOM 756 O O . TRP A 1 97 ? 8.446 -4.102 -4.365 1.00 84.56 97 TRP A O 1
ATOM 766 N N . ILE A 1 98 ? 7.773 -5.805 -5.672 1.00 89.75 98 ILE A N 1
ATOM 767 C CA . ILE A 1 98 ? 6.660 -6.242 -4.835 1.00 89.75 98 ILE A CA 1
ATOM 768 C C . ILE A 1 98 ? 6.787 -7.750 -4.712 1.00 89.75 98 ILE A C 1
ATOM 770 O O . ILE A 1 98 ? 6.813 -8.465 -5.725 1.00 89.75 98 ILE A O 1
ATOM 774 N N . ASP A 1 99 ? 6.894 -8.210 -3.477 1.00 90.19 99 ASP A N 1
ATOM 775 C CA . ASP A 1 99 ? 6.967 -9.612 -3.101 1.00 90.19 99 ASP A CA 1
ATOM 776 C C . ASP A 1 99 ? 5.916 -9.963 -2.050 1.00 90.19 99 ASP A C 1
ATOM 778 O O . ASP A 1 99 ? 5.190 -9.104 -1.550 1.00 90.19 99 ASP A O 1
ATOM 782 N N . VAL A 1 100 ? 5.814 -11.250 -1.747 1.00 92.38 100 VAL A N 1
ATOM 783 C CA . VAL A 1 100 ? 5.109 -11.745 -0.572 1.00 92.38 100 VAL A CA 1
ATOM 784 C C . VAL A 1 100 ? 5.681 -11.064 0.668 1.00 92.38 100 VAL A C 1
ATOM 786 O O . VAL A 1 100 ? 6.888 -10.953 0.821 1.00 92.38 100 VAL A O 1
ATOM 789 N N . GLY A 1 101 ? 4.808 -10.563 1.537 1.00 92.44 101 GLY A N 1
ATOM 790 C CA . GLY A 1 101 ? 5.191 -9.761 2.696 1.00 92.44 101 GLY A CA 1
ATOM 791 C C . GLY A 1 101 ? 5.283 -8.259 2.436 1.00 92.44 101 GLY A C 1
ATOM 792 O O . GLY A 1 101 ? 5.246 -7.500 3.399 1.00 92.44 101 GLY A O 1
ATOM 793 N N . SER A 1 102 ? 5.327 -7.801 1.179 1.00 93.94 102 SER A N 1
ATOM 794 C CA . SER A 1 102 ? 5.347 -6.364 0.885 1.00 93.94 102 SER A CA 1
ATOM 795 C C . SER A 1 102 ? 4.057 -5.677 1.338 1.00 93.94 102 SER A C 1
ATOM 797 O O . SER A 1 102 ? 2.954 -6.173 1.090 1.00 93.94 102 SER A O 1
ATOM 799 N N . VAL A 1 103 ? 4.204 -4.500 1.948 1.00 96.19 103 VAL A N 1
ATOM 800 C CA . VAL A 1 103 ? 3.090 -3.615 2.305 1.00 96.19 103 VAL A CA 1
ATOM 801 C C . VAL A 1 103 ? 2.773 -2.722 1.111 1.00 96.19 103 VAL A C 1
ATOM 803 O O . VAL A 1 103 ? 3.657 -2.076 0.549 1.00 96.19 103 VAL A O 1
ATOM 806 N N . VAL A 1 104 ? 1.517 -2.699 0.687 1.00 96.69 104 VAL A N 1
ATOM 807 C CA . VAL A 1 104 ? 1.075 -2.051 -0.547 1.00 96.69 104 VAL A CA 1
ATOM 808 C C . VAL A 1 104 ? -0.121 -1.144 -0.316 1.00 96.69 104 VAL A C 1
ATOM 810 O O . VAL A 1 104 ? -0.938 -1.367 0.575 1.00 96.69 104 VAL A O 1
ATOM 813 N N . LEU A 1 105 ? -0.234 -0.138 -1.178 1.00 96.88 105 LEU A N 1
ATOM 814 C CA . LEU A 1 105 ? -1.423 0.686 -1.296 1.00 96.88 105 LEU A CA 1
ATOM 815 C C . LEU A 1 105 ? -2.430 -0.005 -2.210 1.00 96.88 105 LEU A C 1
ATOM 817 O O . LEU A 1 105 ? -2.155 -0.241 -3.394 1.00 96.88 105 LEU A O 1
ATOM 821 N N . LEU A 1 106 ? -3.599 -0.309 -1.667 1.00 96.62 106 LEU A N 1
ATOM 822 C CA . LEU A 1 106 ? -4.685 -0.992 -2.343 1.00 96.62 106 LEU A CA 1
ATOM 823 C C . LEU A 1 106 ? -5.846 -0.021 -2.561 1.00 96.62 106 LEU A C 1
ATOM 825 O O . LEU A 1 106 ? -6.296 0.621 -1.624 1.00 96.62 106 LEU A O 1
ATOM 829 N N . ALA A 1 107 ? -6.352 0.076 -3.787 1.00 95.44 107 ALA A N 1
ATOM 830 C CA . ALA A 1 107 ? -7.522 0.8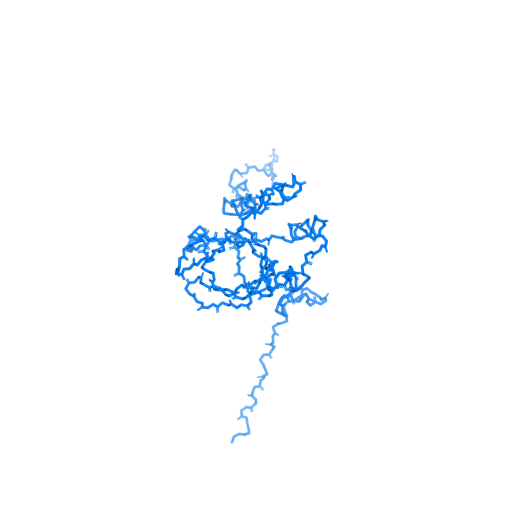94 -4.096 1.00 95.44 107 ALA A CA 1
ATOM 831 C C . ALA A 1 107 ? -8.694 0.022 -4.555 1.00 95.44 107 ALA A C 1
ATOM 833 O O . ALA A 1 107 ? -8.513 -0.886 -5.377 1.00 95.44 107 ALA A O 1
ATOM 834 N N . ASN A 1 108 ? -9.891 0.332 -4.060 1.00 94.12 108 ASN A N 1
ATOM 835 C CA . ASN A 1 108 ? -11.154 -0.151 -4.589 1.00 94.12 108 ASN A CA 1
ATOM 836 C C . ASN A 1 108 ? -11.555 0.714 -5.790 1.00 94.12 108 ASN A C 1
ATOM 838 O O . ASN A 1 108 ? -11.746 1.920 -5.692 1.00 94.12 108 ASN A O 1
ATOM 842 N N . THR A 1 109 ? -11.664 0.081 -6.945 1.00 88.94 109 THR A N 1
ATOM 843 C CA . THR A 1 109 ? -12.022 0.693 -8.225 1.00 88.94 109 THR A CA 1
ATOM 844 C C . THR A 1 109 ? -13.525 0.671 -8.495 1.00 88.94 109 THR A C 1
ATOM 846 O O . THR A 1 109 ? -13.965 1.303 -9.450 1.00 88.94 109 THR A O 1
ATOM 849 N N . GLY A 1 110 ? -14.307 -0.086 -7.715 1.00 85.56 110 GLY A N 1
ATOM 850 C CA . GLY A 1 110 ? -15.746 -0.268 -7.935 1.00 85.56 110 GLY A CA 1
ATOM 851 C C . GLY A 1 110 ? -16.109 -1.104 -9.171 1.00 85.56 110 GLY A C 1
ATOM 852 O O . GLY A 1 110 ? -17.282 -1.214 -9.515 1.00 85.56 110 GLY A O 1
ATOM 853 N N . LEU A 1 111 ? -15.130 -1.704 -9.858 1.00 84.62 111 LEU A N 1
ATOM 854 C CA . LEU A 1 111 ? -15.362 -2.501 -11.065 1.00 84.62 111 LEU A CA 1
ATOM 855 C C . LEU A 1 111 ? -15.668 -3.965 -10.711 1.00 84.62 111 LEU A C 1
ATOM 857 O O . LEU A 1 111 ? -14.872 -4.624 -10.050 1.00 84.62 111 LEU A O 1
ATOM 861 N N . GLY A 1 112 ? -16.780 -4.509 -11.215 1.00 73.38 112 GLY A N 1
ATOM 862 C CA . GLY A 1 112 ? -17.307 -5.832 -10.831 1.00 73.38 112 GLY A CA 1
ATOM 863 C C . GLY A 1 112 ? -16.455 -7.068 -11.178 1.00 73.38 112 GLY A C 1
ATOM 864 O O . GLY A 1 112 ? -16.821 -8.166 -10.780 1.00 73.38 112 GLY A O 1
ATOM 865 N N . GLY A 1 113 ? -15.335 -6.923 -11.899 1.00 77.50 113 GLY A N 1
ATOM 866 C CA . GLY A 1 113 ? -14.439 -8.040 -12.251 1.00 77.50 113 GLY A CA 1
ATOM 867 C C . GLY A 1 113 ? -13.153 -8.088 -11.421 1.00 77.50 113 GLY A C 1
ATOM 868 O O . GLY A 1 113 ? -12.813 -9.108 -10.830 1.00 77.50 113 GLY A O 1
ATOM 869 N N . THR A 1 114 ? -12.438 -6.966 -11.354 1.00 79.44 114 THR A N 1
ATOM 870 C CA . THR A 1 114 ? -11.261 -6.783 -10.492 1.00 79.44 114 THR A CA 1
ATOM 871 C C . THR A 1 114 ? -11.473 -5.522 -9.665 1.00 79.44 114 THR A C 1
ATOM 873 O O . THR A 1 114 ? -10.938 -4.470 -10.028 1.00 79.44 114 THR A O 1
ATOM 876 N N . PRO A 1 115 ? -12.283 -5.597 -8.594 1.00 88.19 115 PRO A N 1
ATOM 877 C CA . PRO A 1 115 ? -12.629 -4.417 -7.813 1.00 88.19 115 PRO A CA 1
ATOM 878 C C . PRO A 1 115 ? -11.395 -3.813 -7.151 1.00 88.19 115 PRO A C 1
ATOM 880 O O . PRO A 1 115 ? -11.342 -2.608 -6.963 1.00 88.19 115 PRO A O 1
ATOM 883 N N . TRP A 1 116 ? -10.355 -4.602 -6.899 1.00 94.94 116 TRP A N 1
ATOM 884 C CA . TRP A 1 116 ? -9.151 -4.160 -6.207 1.00 94.94 116 TRP A CA 1
ATOM 885 C C . TRP A 1 116 ? -7.977 -3.949 -7.150 1.00 94.94 116 TRP A C 1
ATOM 887 O O . TRP A 1 116 ? -7.811 -4.672 -8.132 1.00 94.94 116 TRP A O 1
ATOM 897 N N . LYS A 1 117 ? -7.118 -2.978 -6.838 1.00 95.25 117 LYS A N 1
ATOM 898 C CA . LYS A 1 117 ? -5.909 -2.701 -7.615 1.00 95.25 117 LYS A CA 1
ATOM 899 C C . LYS A 1 117 ? -4.766 -2.246 -6.722 1.00 95.25 117 LYS A C 1
ATOM 901 O O . LYS A 1 117 ? -4.940 -1.353 -5.899 1.00 95.25 117 LYS A O 1
ATOM 906 N N . ILE A 1 118 ? -3.583 -2.823 -6.928 1.00 95.88 118 ILE A N 1
ATOM 907 C CA . ILE A 1 118 ? -2.364 -2.402 -6.225 1.00 95.88 118 ILE A CA 1
ATOM 908 C C . ILE A 1 118 ? -1.806 -1.162 -6.920 1.00 95.88 118 ILE A C 1
ATOM 910 O O . ILE A 1 118 ? -1.444 -1.212 -8.103 1.00 95.88 118 ILE A O 1
ATOM 914 N N . MET A 1 119 ? -1.734 -0.056 -6.188 1.00 95.12 119 MET A N 1
ATOM 915 C CA . MET A 1 119 ? -1.367 1.261 -6.707 1.00 95.12 119 MET A CA 1
ATOM 916 C C . MET A 1 119 ? 0.127 1.558 -6.563 1.00 95.12 119 MET A C 1
ATOM 918 O O . MET A 1 119 ? 0.744 2.041 -7.523 1.00 95.12 119 MET A O 1
ATOM 922 N N . SER A 1 120 ? 0.691 1.221 -5.405 1.00 95.31 120 SER A N 1
ATOM 923 C CA . SER A 1 120 ? 2.085 1.450 -5.006 1.00 95.31 120 SER A CA 1
ATOM 924 C C . SER A 1 120 ? 2.493 0.487 -3.885 1.00 95.31 120 SER A C 1
ATOM 926 O O . SER A 1 120 ? 1.659 -0.220 -3.321 1.00 95.31 120 SER A O 1
ATOM 928 N N . VAL A 1 121 ? 3.789 0.431 -3.588 1.00 95.06 121 VAL A N 1
ATOM 929 C CA . VAL A 1 121 ? 4.392 -0.352 -2.498 1.00 95.06 121 VAL A CA 1
ATOM 930 C C . VAL A 1 121 ? 5.077 0.581 -1.515 1.00 95.06 121 VAL A C 1
ATOM 932 O O . VAL A 1 121 ? 5.723 1.536 -1.942 1.00 95.06 121 VAL A O 1
ATOM 935 N N . PHE A 1 122 ? 4.917 0.344 -0.221 1.00 95.44 122 PHE A N 1
ATOM 936 C CA . PHE A 1 122 ? 5.528 1.156 0.824 1.00 95.44 122 PHE A CA 1
ATOM 937 C C . PHE A 1 122 ? 7.004 0.801 0.992 1.00 95.44 122 PHE A C 1
ATOM 939 O O . PHE A 1 122 ? 7.388 -0.363 0.907 1.00 95.44 122 PHE A O 1
ATOM 946 N N . ASN A 1 123 ? 7.825 1.815 1.254 1.00 93.06 123 ASN A N 1
ATOM 947 C CA . ASN A 1 123 ? 9.175 1.610 1.775 1.00 93.06 123 ASN A CA 1
ATOM 948 C C . ASN A 1 123 ? 9.164 1.601 3.315 1.00 93.06 123 ASN A C 1
ATOM 950 O O . ASN A 1 123 ? 8.209 2.073 3.933 1.00 93.06 123 ASN A O 1
ATOM 954 N N . ASP A 1 124 ? 10.239 1.123 3.943 1.00 92.31 124 ASP A N 1
ATOM 955 C CA . ASP A 1 124 ? 10.311 0.981 5.407 1.00 92.31 124 ASP A CA 1
ATOM 956 C C . ASP A 1 124 ? 10.065 2.292 6.167 1.00 92.31 124 ASP A C 1
ATOM 958 O O . ASP A 1 124 ? 9.409 2.296 7.208 1.00 92.31 124 ASP A O 1
ATOM 962 N N . LYS A 1 125 ? 10.535 3.427 5.630 1.00 94.19 125 LYS A N 1
ATOM 963 C CA . LYS A 1 125 ? 10.320 4.746 6.246 1.00 94.19 125 LYS A CA 1
ATOM 964 C C . LYS A 1 125 ? 8.845 5.138 6.223 1.00 94.19 125 LYS A C 1
ATOM 966 O O . LYS A 1 125 ? 8.335 5.674 7.200 1.00 94.19 125 LYS A O 1
ATOM 971 N N . GLN A 1 126 ? 8.157 4.855 5.120 1.00 95.44 126 GLN A N 1
ATOM 972 C 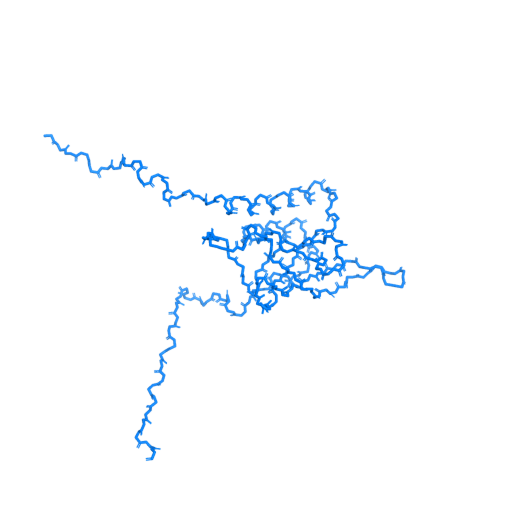CA . GLN A 1 126 ? 6.723 5.100 4.980 1.00 95.44 126 GLN A CA 1
ATOM 973 C C . GLN A 1 126 ? 5.904 4.148 5.853 1.00 95.44 126 GLN A C 1
ATOM 975 O O . GLN A 1 126 ? 4.895 4.571 6.404 1.00 95.44 126 GLN A O 1
ATOM 980 N N . ILE A 1 127 ? 6.342 2.895 6.021 1.00 95.44 127 ILE A N 1
ATOM 981 C CA . ILE A 1 127 ? 5.714 1.943 6.948 1.00 95.44 127 ILE A CA 1
ATOM 982 C C . ILE A 1 127 ? 5.820 2.453 8.389 1.00 95.44 127 ILE A C 1
ATOM 984 O O . ILE A 1 127 ? 4.817 2.471 9.097 1.00 95.44 127 ILE A O 1
ATOM 988 N N . ALA A 1 128 ? 7.008 2.895 8.814 1.00 94.38 128 ALA A N 1
ATOM 989 C CA . ALA A 1 128 ? 7.210 3.458 10.148 1.00 94.38 128 AL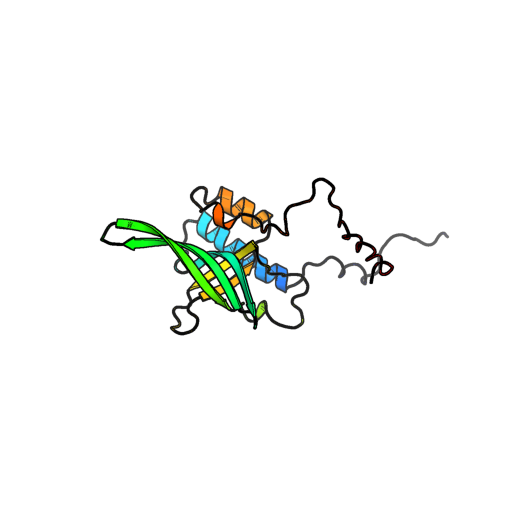A A CA 1
ATOM 990 C C . ALA A 1 128 ? 6.327 4.697 10.367 1.00 94.38 128 ALA A C 1
ATOM 992 O 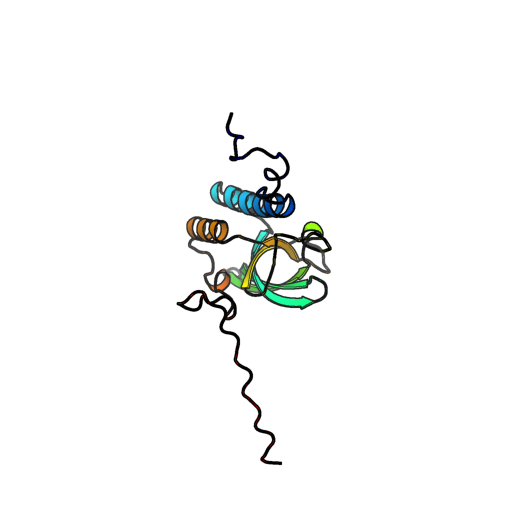O . ALA A 1 128 ? 5.554 4.742 11.321 1.00 94.38 128 ALA A O 1
ATOM 993 N N . ARG A 1 129 ? 6.347 5.640 9.414 1.00 95.44 129 ARG A N 1
ATOM 994 C CA . ARG A 1 129 ? 5.501 6.842 9.445 1.00 95.44 129 ARG A CA 1
ATOM 995 C C . ARG A 1 129 ? 4.009 6.497 9.498 1.00 95.44 129 ARG A C 1
ATOM 997 O O . ARG A 1 129 ? 3.266 7.125 10.241 1.00 95.44 129 ARG A O 1
ATOM 1004 N N . TYR A 1 130 ? 3.559 5.491 8.748 1.00 94.94 130 TYR A N 1
ATOM 1005 C CA . TYR A 1 130 ? 2.168 5.036 8.800 1.00 94.94 130 TYR A CA 1
ATOM 1006 C C . TYR A 1 130 ? 1.789 4.505 10.188 1.00 94.94 130 TYR A C 1
ATOM 1008 O O . TYR A 1 130 ? 0.727 4.847 10.696 1.00 94.94 130 TYR A O 1
ATOM 1016 N N . GLN A 1 131 ? 2.649 3.696 10.814 1.00 94.12 131 GLN A N 1
ATOM 1017 C CA . GLN A 1 131 ? 2.398 3.151 12.154 1.00 94.12 131 GLN A CA 1
ATOM 1018 C C . GLN A 1 131 ? 2.357 4.238 13.237 1.00 94.12 131 GLN A C 1
ATOM 1020 O O . GLN A 1 131 ? 1.609 4.101 14.202 1.00 94.12 131 GLN A O 1
ATOM 1025 N N . GLU A 1 132 ? 3.127 5.316 13.075 1.00 94.38 132 GLU A N 1
ATOM 1026 C CA . GLU A 1 132 ? 3.079 6.485 13.961 1.00 94.38 132 GLU A CA 1
ATOM 1027 C C . GLU A 1 132 ? 1.765 7.263 13.812 1.00 94.38 132 GLU A C 1
ATOM 1029 O O . GLU A 1 132 ? 1.153 7.633 14.812 1.00 94.38 132 GLU A O 1
ATOM 1034 N N . ILE A 1 133 ? 1.318 7.490 12.571 1.00 93.56 133 ILE A N 1
ATOM 1035 C CA . ILE A 1 133 ? 0.095 8.254 12.275 1.00 93.56 133 ILE A CA 1
ATOM 1036 C C . ILE A 1 133 ? -1.165 7.442 12.609 1.00 93.56 133 ILE A C 1
ATOM 1038 O O . ILE A 1 133 ? -2.152 8.004 13.077 1.00 93.56 133 ILE A O 1
ATOM 1042 N N . MET A 1 134 ? -1.135 6.120 12.411 1.00 91.06 134 MET A N 1
ATOM 1043 C CA . MET A 1 134 ? -2.269 5.222 12.637 1.00 91.06 134 MET A CA 1
ATOM 1044 C C . MET A 1 134 ? -1.930 4.108 13.648 1.00 91.06 134 MET A C 1
ATOM 1046 O O . MET A 1 134 ? -1.806 2.940 13.265 1.00 91.06 134 MET A O 1
ATOM 1050 N N . PRO A 1 135 ? -1.845 4.410 14.961 1.00 89.31 135 PRO A N 1
ATOM 1051 C CA . PRO A 1 135 ? -1.507 3.417 15.989 1.00 89.31 135 PRO A CA 1
ATOM 1052 C C . PRO A 1 135 ? -2.511 2.262 16.105 1.00 89.31 135 PRO A C 1
ATOM 1054 O O . PRO A 1 135 ? -2.176 1.189 16.606 1.00 89.31 135 PRO A O 1
ATOM 1057 N N . ALA A 1 136 ? -3.749 2.484 15.657 1.00 88.31 136 ALA A N 1
ATOM 1058 C CA . ALA A 1 136 ? -4.816 1.488 15.648 1.00 88.31 136 ALA A CA 1
ATOM 1059 C C . ALA A 1 136 ? -4.741 0.516 14.454 1.00 88.31 136 ALA A C 1
ATOM 1061 O O . ALA A 1 136 ? -5.572 -0.387 14.355 1.00 88.31 136 ALA A O 1
ATOM 1062 N N . ALA A 1 137 ? -3.781 0.693 13.537 1.00 89.00 137 ALA A N 1
ATOM 1063 C CA . ALA A 1 137 ? -3.614 -0.192 12.393 1.00 89.00 137 ALA A CA 1
ATOM 1064 C C . ALA A 1 137 ? -3.301 -1.634 12.826 1.00 89.00 137 ALA A C 1
ATOM 1066 O O . ALA A 1 137 ? -2.549 -1.880 13.774 1.00 89.00 137 ALA A O 1
ATOM 1067 N N . ASP A 1 138 ? -3.848 -2.607 12.094 1.00 91.25 138 ASP A N 1
ATOM 1068 C CA . ASP A 1 138 ? -3.619 -4.017 12.393 1.00 91.25 138 ASP A CA 1
ATOM 1069 C C . ASP A 1 138 ? -2.152 -4.401 12.143 1.00 91.25 138 ASP A C 1
ATOM 1071 O O . ASP A 1 138 ? -1.634 -4.331 11.025 1.00 91.25 138 ASP A O 1
ATOM 1075 N N . LYS A 1 139 ? -1.477 -4.863 13.200 1.00 91.44 139 LYS A N 1
ATOM 1076 C CA . LYS A 1 139 ? -0.052 -5.213 13.167 1.00 91.44 139 LYS A CA 1
ATOM 1077 C C . LYS A 1 139 ? 0.274 -6.369 12.215 1.00 91.44 139 LYS A C 1
ATOM 1079 O O . LYS A 1 139 ? 1.407 -6.460 11.744 1.00 91.44 139 LYS A O 1
ATOM 1084 N N . ARG A 1 140 ? -0.695 -7.236 11.891 1.00 91.19 140 ARG A N 1
ATOM 1085 C CA . ARG A 1 140 ? -0.522 -8.371 10.963 1.00 91.19 140 ARG A CA 1
ATOM 1086 C C . ARG A 1 140 ? -0.201 -7.909 9.543 1.00 91.19 140 ARG A C 1
ATOM 1088 O O . ARG A 1 140 ? 0.440 -8.653 8.796 1.00 91.19 140 ARG A O 1
ATOM 1095 N N . ILE A 1 141 ? -0.586 -6.680 9.191 1.00 92.62 141 ILE A N 1
ATOM 1096 C CA . ILE A 1 141 ? -0.254 -6.053 7.907 1.00 92.62 141 ILE A CA 1
ATOM 1097 C C . ILE A 1 141 ? 1.265 -5.848 7.780 1.00 92.62 141 ILE A C 1
ATOM 1099 O O . ILE A 1 141 ? 1.814 -6.007 6.694 1.00 92.62 141 ILE A O 1
ATOM 1103 N N . PHE A 1 142 ? 1.962 -5.568 8.884 1.00 92.19 142 PHE A N 1
ATOM 1104 C CA . PHE A 1 142 ? 3.400 -5.262 8.892 1.00 92.19 142 PHE A CA 1
ATOM 1105 C C . PHE A 1 142 ? 4.290 -6.455 9.240 1.00 92.19 142 PHE A C 1
ATOM 1107 O O . PHE A 1 142 ? 5.510 -6.311 9.315 1.00 92.19 142 PHE A O 1
ATOM 1114 N N . ALA A 1 143 ? 3.710 -7.631 9.483 1.00 86.75 143 ALA A N 1
ATOM 1115 C CA . ALA A 1 143 ? 4.503 -8.818 9.754 1.00 86.75 143 ALA A CA 1
ATOM 1116 C C . ALA A 1 143 ? 5.371 -9.150 8.526 1.00 86.75 143 ALA A C 1
ATOM 1118 O O . ALA A 1 143 ? 4.880 -9.220 7.399 1.00 86.75 143 ALA A O 1
ATOM 1119 N N . ARG A 1 144 ? 6.675 -9.348 8.738 1.00 74.94 144 ARG A N 1
ATOM 1120 C CA . ARG A 1 144 ? 7.603 -9.707 7.658 1.00 74.94 144 ARG A CA 1
ATOM 1121 C C . ARG A 1 144 ? 7.299 -11.112 7.139 1.00 74.94 144 ARG A C 1
ATOM 1123 O O . ARG A 1 144 ? 6.754 -11.953 7.859 1.00 74.94 144 ARG A O 1
ATOM 1130 N N . ALA A 1 145 ? 7.584 -11.363 5.863 1.00 63.31 145 ALA A N 1
ATOM 1131 C CA . ALA A 1 145 ? 7.600 -12.731 5.354 1.00 63.31 145 ALA A CA 1
ATOM 1132 C C . ALA A 1 145 ? 8.741 -13.506 6.032 1.00 63.31 145 ALA A C 1
ATOM 1134 O O . ALA A 1 145 ? 9.767 -12.918 6.366 1.00 63.31 145 ALA A O 1
ATOM 1135 N N . ALA A 1 146 ? 8.577 -14.818 6.223 1.00 58.00 146 ALA A N 1
ATOM 1136 C CA . ALA A 1 146 ? 9.613 -15.659 6.833 1.00 58.00 146 ALA A CA 1
ATOM 1137 C C . ALA A 1 146 ? 10.940 -15.624 6.044 1.00 58.00 146 ALA A C 1
ATOM 1139 O O . ALA A 1 146 ? 12.003 -15.825 6.614 1.00 58.00 146 ALA A O 1
ATOM 1140 N N . THR A 1 147 ? 10.870 -15.312 4.747 1.00 55.31 147 THR A N 1
ATOM 1141 C CA . THR A 1 147 ? 12.012 -15.154 3.837 1.00 55.31 147 THR A CA 1
ATOM 1142 C C . THR A 1 147 ? 12.772 -13.831 3.991 1.00 55.31 147 THR A C 1
ATOM 1144 O O . THR A 1 147 ? 13.881 -13.735 3.485 1.00 55.31 147 THR A O 1
ATOM 1147 N N . ASP A 1 148 ? 12.201 -12.833 4.677 1.00 52.88 148 ASP A N 1
ATOM 1148 C CA . ASP A 1 148 ? 12.794 -11.498 4.890 1.00 52.88 148 ASP A CA 1
ATOM 1149 C C . ASP A 1 148 ? 13.246 -11.282 6.348 1.00 52.88 148 ASP A C 1
ATOM 1151 O O . ASP A 1 148 ? 13.500 -10.148 6.781 1.00 52.88 148 ASP A O 1
ATOM 1155 N N . ALA A 1 149 ? 13.297 -12.351 7.149 1.00 49.66 149 ALA A N 1
ATOM 1156 C CA . ALA A 1 149 ? 13.920 -12.285 8.461 1.00 49.66 149 ALA A CA 1
ATOM 1157 C C . ALA A 1 149 ? 15.418 -11.994 8.258 1.00 49.66 149 ALA A C 1
ATOM 1159 O O . ALA A 1 149 ? 16.085 -12.767 7.569 1.00 49.66 149 A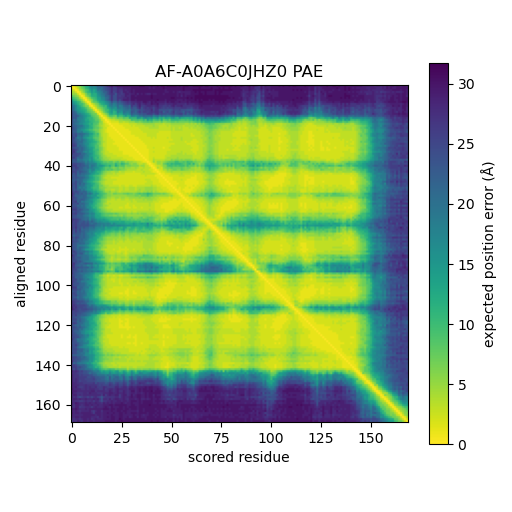LA A O 1
ATOM 1160 N N . PRO A 1 150 ? 15.961 -10.888 8.800 1.00 45.66 150 PRO A N 1
ATOM 1161 C CA . PRO A 1 150 ? 17.401 -10.706 8.799 1.00 45.66 150 PRO A CA 1
ATOM 1162 C C . PRO A 1 150 ? 18.003 -11.858 9.608 1.00 45.66 150 PRO A C 1
ATOM 1164 O O . PRO A 1 150 ? 17.671 -12.023 10.781 1.00 45.66 150 PRO A O 1
ATOM 1167 N N . THR A 1 151 ? 18.857 -12.667 8.985 1.00 49.22 151 THR A N 1
ATOM 1168 C CA . THR A 1 151 ? 19.822 -13.474 9.732 1.00 49.22 151 THR A CA 1
ATOM 1169 C C . THR A 1 151 ? 20.661 -12.502 10.563 1.00 49.22 151 THR A C 1
ATOM 1171 O O . THR A 1 151 ? 21.010 -11.425 10.071 1.00 49.22 151 THR A O 1
ATOM 1174 N N . GLU A 1 152 ? 20.936 -12.827 11.831 1.00 51.62 152 GLU A N 1
ATOM 1175 C CA . GLU A 1 152 ? 21.633 -11.920 12.765 1.00 51.62 152 GLU A CA 1
ATOM 1176 C C . GLU A 1 152 ? 22.998 -11.437 12.227 1.00 51.62 152 GLU A C 1
ATOM 1178 O O . GLU A 1 152 ? 23.466 -10.372 12.624 1.00 51.62 152 GLU A O 1
ATOM 1183 N N . ASP A 1 153 ? 23.558 -12.132 11.230 1.00 45.62 153 ASP A N 1
ATOM 1184 C CA . ASP A 1 153 ? 24.846 -11.828 10.602 1.00 45.62 153 ASP A CA 1
ATOM 1185 C C . ASP A 1 153 ? 24.785 -11.184 9.201 1.00 45.62 153 ASP A C 1
ATOM 1187 O O . ASP A 1 153 ? 25.825 -10.975 8.576 1.00 45.62 153 ASP A O 1
ATOM 1191 N N . GLY A 1 154 ? 23.608 -10.838 8.662 1.00 38.12 154 GLY A N 1
ATOM 1192 C CA . GLY A 1 154 ? 23.514 -10.090 7.394 1.00 38.12 154 GLY A CA 1
ATOM 1193 C C . GLY A 1 154 ? 24.184 -10.763 6.178 1.00 38.12 154 GLY A C 1
ATOM 1194 O O . GLY A 1 154 ? 24.527 -10.082 5.207 1.00 38.12 154 GLY A O 1
ATOM 1195 N N . GLY A 1 155 ? 24.384 -12.083 6.232 1.00 43.50 155 GLY A N 1
ATOM 1196 C CA . GLY A 1 155 ? 24.990 -12.903 5.185 1.00 43.50 155 GLY A CA 1
ATOM 1197 C C . GLY A 1 155 ? 23.969 -13.780 4.457 1.00 43.50 155 GLY A C 1
ATOM 1198 O O . GLY A 1 155 ? 22.966 -14.202 5.031 1.00 43.50 155 GLY A O 1
ATOM 1199 N N . ILE A 1 156 ? 24.239 -14.061 3.178 1.00 52.66 156 ILE A N 1
ATOM 1200 C CA . ILE A 1 156 ? 23.571 -15.127 2.421 1.00 52.66 156 ILE A CA 1
ATOM 1201 C C . ILE A 1 156 ? 24.299 -16.427 2.771 1.00 52.66 156 ILE A C 1
ATOM 1203 O O . ILE A 1 156 ? 25.428 -16.630 2.324 1.00 52.66 156 ILE A O 1
ATOM 1207 N N . GLU A 1 157 ? 23.673 -17.300 3.556 1.00 47.88 157 GLU A N 1
ATOM 1208 C CA . GLU A 1 157 ? 24.133 -18.682 3.680 1.00 47.88 157 GLU A CA 1
ATOM 1209 C C . GLU A 1 157 ? 23.698 -19.436 2.423 1.00 47.88 157 GLU A C 1
ATOM 1211 O O . GLU A 1 157 ? 22.518 -19.712 2.202 1.00 47.88 157 GLU A O 1
ATOM 1216 N N . PHE A 1 158 ? 24.660 -19.725 1.549 1.00 55.25 158 PHE A N 1
ATOM 1217 C CA . PHE A 1 158 ? 24.459 -20.737 0.526 1.00 55.25 158 PHE A CA 1
ATOM 1218 C C . PHE A 1 158 ? 24.306 -22.064 1.260 1.00 55.25 158 PHE A C 1
ATOM 1220 O O . PHE A 1 158 ? 25.232 -22.489 1.949 1.00 55.25 158 PHE A O 1
ATOM 1227 N N . ILE A 1 159 ? 23.138 -22.695 1.132 1.00 53.88 159 ILE A N 1
ATOM 1228 C CA . ILE A 1 159 ? 22.958 -24.089 1.534 1.00 53.88 159 ILE A CA 1
ATOM 1229 C C . ILE A 1 159 ? 24.009 -24.866 0.744 1.00 53.88 159 ILE A C 1
ATOM 1231 O O . ILE A 1 159 ? 23.913 -24.955 -0.481 1.00 53.88 159 ILE A O 1
ATOM 1235 N N . ALA A 1 160 ? 25.056 -25.329 1.425 1.00 47.84 160 ALA A N 1
ATOM 1236 C CA . ALA A 1 160 ? 25.992 -26.266 0.838 1.00 47.84 160 ALA A CA 1
ATOM 1237 C C . ALA A 1 160 ? 25.157 -27.479 0.428 1.00 47.84 160 ALA A C 1
ATOM 1239 O O . ALA A 1 160 ? 24.485 -28.071 1.273 1.00 47.84 160 ALA A O 1
ATOM 1240 N N . GLU A 1 161 ? 25.116 -27.769 -0.871 1.00 48.06 161 GLU A N 1
ATOM 1241 C CA . GLU A 1 161 ? 24.528 -29.004 -1.371 1.00 48.06 161 GLU A CA 1
ATOM 1242 C C . GLU A 1 161 ? 25.184 -30.144 -0.586 1.00 48.06 161 GLU A C 1
ATOM 1244 O O . GLU A 1 161 ? 26.407 -30.291 -0.620 1.00 48.06 161 GLU A O 1
ATOM 1249 N N . GLU A 1 162 ? 24.390 -30.883 0.195 1.00 50.53 162 GLU A N 1
ATOM 1250 C CA . GLU A 1 162 ? 24.858 -32.128 0.791 1.00 50.53 162 GLU A CA 1
ATOM 1251 C C . GLU A 1 162 ? 25.398 -32.984 -0.356 1.00 50.53 162 GLU A C 1
ATOM 1253 O O . GLU A 1 162 ? 24.671 -33.279 -1.310 1.00 50.53 162 GLU A O 1
ATOM 1258 N N . GLU A 1 163 ? 26.682 -33.343 -0.288 1.00 50.84 163 GLU A N 1
ATOM 1259 C CA . GLU A 1 163 ? 27.260 -34.353 -1.166 1.00 50.84 163 GLU A CA 1
ATOM 1260 C C . GLU A 1 163 ? 26.435 -35.630 -0.991 1.00 50.84 163 GLU A C 1
ATOM 1262 O O . GLU A 1 163 ? 26.558 -36.352 -0.001 1.00 50.84 163 GLU A O 1
ATOM 1267 N N . VAL A 1 164 ? 25.545 -35.889 -1.949 1.00 59.78 164 VAL A N 1
ATOM 1268 C CA . VAL A 1 164 ? 24.835 -37.157 -2.045 1.00 59.78 164 VAL A CA 1
ATOM 1269 C C . VAL A 1 164 ? 25.898 -38.203 -2.353 1.00 59.78 164 VAL A C 1
ATOM 1271 O O . VAL A 1 164 ? 26.399 -38.282 -3.472 1.00 59.78 164 VAL A O 1
ATOM 1274 N N . ASN A 1 165 ? 26.289 -38.961 -1.334 1.00 59.03 165 ASN A N 1
ATOM 1275 C CA . ASN A 1 165 ? 27.259 -40.036 -1.459 1.00 59.03 165 ASN A CA 1
ATOM 1276 C C . ASN A 1 165 ? 26.589 -41.181 -2.239 1.00 59.03 165 ASN A C 1
ATOM 1278 O O . ASN A 1 165 ? 25.713 -41.865 -1.714 1.00 59.03 165 ASN A O 1
ATOM 1282 N N . VAL A 1 166 ? 26.926 -41.329 -3.524 1.00 59.31 166 VAL A N 1
ATOM 1283 C CA . VAL A 1 166 ? 26.273 -42.282 -4.452 1.00 59.31 166 VAL A CA 1
ATOM 1284 C C . VAL A 1 166 ? 26.822 -43.714 -4.302 1.00 59.31 166 VAL A C 1
ATOM 1286 O O . VAL A 1 166 ? 26.431 -44.602 -5.050 1.00 59.31 166 VAL A O 1
ATOM 1289 N N . ASP A 1 167 ? 27.689 -43.976 -3.322 1.00 51.44 167 ASP A N 1
ATOM 1290 C CA . ASP A 1 167 ? 28.355 -45.279 -3.167 1.00 51.44 167 ASP A CA 1
ATOM 1291 C C . ASP A 1 167 ? 27.531 -46.353 -2.420 1.00 51.44 167 ASP A C 1
ATOM 1293 O O . ASP A 1 167 ? 28.029 -47.457 -2.220 1.00 51.44 167 ASP A O 1
ATOM 1297 N N . ASP A 1 168 ? 26.264 -46.083 -2.075 1.00 54.97 168 ASP A N 1
ATOM 1298 C CA . ASP A 1 168 ? 25.340 -47.051 -1.445 1.00 54.97 168 ASP A CA 1
ATOM 1299 C C . ASP A 1 168 ? 24.070 -47.327 -2.297 1.00 54.97 168 ASP A C 1
ATOM 1301 O O . ASP A 1 168 ? 22.944 -47.335 -1.789 1.00 54.97 168 ASP A O 1
ATOM 1305 N N . ILE A 1 169 ? 24.231 -47.566 -3.609 1.00 46.81 169 ILE A N 1
ATOM 1306 C CA . ILE A 1 169 ? 23.192 -48.190 -4.468 1.00 46.81 169 ILE A CA 1
ATOM 1307 C C . ILE A 1 169 ? 23.532 -49.645 -4.788 1.00 46.81 169 ILE A C 1
ATOM 1309 O O . ILE A 1 169 ? 24.647 -49.903 -5.292 1.00 46.81 169 ILE A O 1
#

Radius of gyration: 21.74 Å; Cα contacts (8 Å, |Δi|>4): 222; chains: 1; bounding box: 78×69×35 Å

Secondary structure (DSSP, 8-state):
-----S---TTTTTTTPPPHHHHHHHHHHHHHHHHHHTT---TTEEEEEEEEEEETTEEEEEEEEEEEETTEEEEEEEEEEEEBPGGGSSTT-TT----TT-EEEEEE---SS--EEEEEE--HHHHHHHHHH-TTS-GGGGPPPGGGPPPTT------PPP---GGG-

pLDDT: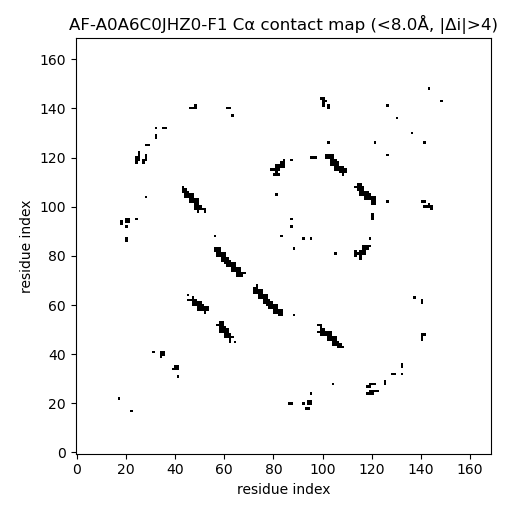 mean 80.42, std 17.53, range [38.12, 96.88]

Solvent-accessible surface area (backbone atoms only — not comparable to full-atom values): 10542 Å² total; per-residue (Å²): 133,88,78,87,86,76,86,85,60,82,79,59,69,67,74,79,60,81,51,70,64,46,55,54,27,47,50,56,54,52,49,51,55,51,34,57,74,68,71,44,90,60,83,58,55,45,71,25,14,27,69,42,79,73,54,98,62,27,29,33,32,36,34,75,44,80,42,76,55,94,93,37,81,39,82,39,85,42,80,44,65,23,40,53,36,70,90,71,52,68,95,81,41,88,82,60,80,85,53,62,32,36,37,28,38,33,35,57,70,82,39,98,85,58,34,36,32,33,72,33,58,61,51,73,70,55,49,52,52,46,47,71,78,39,74,83,56,68,67,77,42,71,45,72,34,87,88,68,59,77,54,96,76,81,65,86,81,72,80,73,76,77,80,78,74,77,88,84,121

Sequence (169 aa):
MPRNTTGGSGHRSQRNSESNKTKTNNKFNDALLDDILQEAGTDGVFVARVMRRLGSGMMECFFVQEEEVEHKKRMVDKLVHAPLRGGLRGRGKKDVWIDVGSVVLLANTGLGGTPWKIMSVFNDKQIARYQEIMPAADKRIFARAATDAPTEDGGIEFIAEEEVNVDDI

Mean predicted aligned error: 11.92 Å